Protein AF-A0A821VYI7-F1 (afdb_monomer)

Secondary structure (DSSP, 8-state):
-EEEE--GGGSTT---EEESS--STHHHHH-TT-EEEE-GGG-SS--SS---EEETEEEE-----SPPPSS----

Solvent-accessible surface area (backbone atoms only — not comparable to full-atom values): 4600 Å² total; per-residue (Å²): 126,68,48,78,43,67,46,54,52,44,11,83,82,29,74,48,50,85,36,79,53,88,79,66,63,69,65,74,73,41,50,98,84,50,48,76,42,52,32,69,72,18,34,67,65,79,43,65,51,80,69,50,71,25,15,36,34,12,34,72,43,80,48,41,91,62,85,73,84,93,64,83,73,90,125

Nearest PDB structures (foldseek):
  7p6r-assembly1_A  TM=8.253E-01  e=3.195E-03  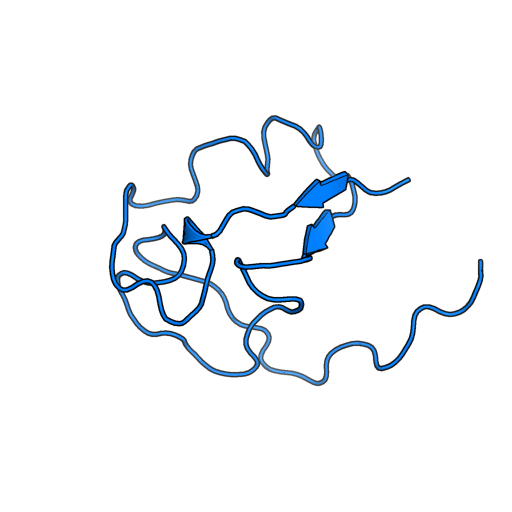Homo sapiens
  7p6t-assembly1_A  TM=7.591E-01  e=2.796E-03  Homo sapiens
  7p6r-assembly2_B  TM=8.245E-01  e=6.650E-03  Homo sapiens

Foldseek 3Di:
DEAEDADLQQALPNQAAPDQDPPDDPDVVQDPDHHYAYDHNSDGDFACDFSAARGRRHRGGDHNVDDDDPDPDDD

Mean predicted aligned error: 6.78 Å

Organism: NCBI:txid392032

Radius of gyration: 12.6 Å; Cα contacts (8 Å, |Δi|>4): 137; chains: 1; bounding box: 29×26×29 Å

Structure (mmCIF, N/CA/C/O backbone):
data_AF-A0A821VYI7-F1
#
_entry.id   AF-A0A821VYI7-F1
#
loop_
_atom_site.group_PDB
_atom_site.id
_atom_site.type_symbol
_atom_site.label_atom_id
_atom_sit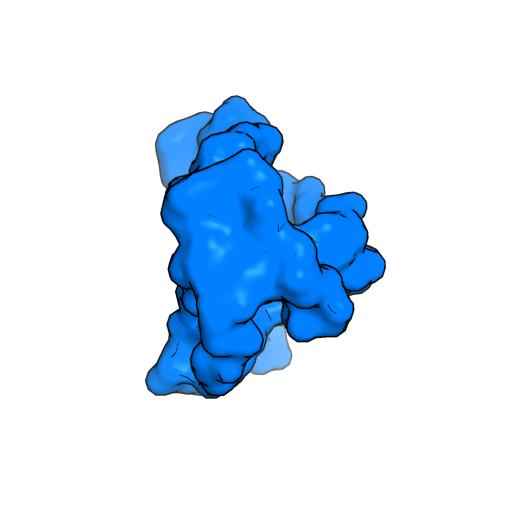e.label_alt_id
_atom_site.label_comp_id
_atom_site.label_asym_id
_atom_site.label_entity_id
_atom_site.label_seq_id
_atom_site.pdbx_PDB_ins_code
_atom_site.Cartn_x
_atom_site.Cartn_y
_atom_site.Cartn_z
_atom_site.occupancy
_atom_site.B_iso_or_equiv
_atom_site.auth_seq_id
_atom_site.auth_comp_id
_atom_site.auth_asym_id
_atom_site.auth_atom_id
_atom_site.pdbx_PDB_model_num
ATOM 1 N N . ALA A 1 1 ? -10.637 10.568 11.372 1.00 76.69 1 ALA A N 1
ATOM 2 C CA . ALA A 1 1 ? -10.947 10.437 9.932 1.00 76.69 1 ALA A CA 1
ATOM 3 C C . ALA A 1 1 ? -9.765 9.770 9.237 1.00 76.69 1 ALA A C 1
ATOM 5 O O . ALA A 1 1 ? -8.659 9.874 9.759 1.00 76.69 1 ALA A O 1
ATOM 6 N N . TYR A 1 2 ? -9.996 9.059 8.132 1.00 82.25 2 TYR A N 1
ATOM 7 C CA . TYR A 1 2 ? -8.941 8.419 7.342 1.00 82.25 2 TYR A CA 1
ATOM 8 C C . TYR A 1 2 ? -9.180 8.635 5.844 1.00 82.25 2 TYR A C 1
ATOM 10 O O . TYR A 1 2 ? -10.328 8.801 5.428 1.00 82.25 2 TYR A O 1
ATOM 18 N N . THR A 1 3 ? -8.113 8.573 5.051 1.00 83.50 3 THR A N 1
ATOM 19 C CA . THR A 1 3 ? -8.167 8.601 3.582 1.00 83.50 3 THR A CA 1
ATOM 20 C C . THR A 1 3 ? -8.064 7.179 3.036 1.00 83.50 3 THR A C 1
ATOM 22 O O . THR A 1 3 ? -7.200 6.407 3.457 1.00 83.50 3 THR A O 1
ATOM 25 N N . GLN A 1 4 ? -8.958 6.810 2.117 1.00 87.25 4 GLN A N 1
ATOM 26 C CA . GLN A 1 4 ? -8.860 5.542 1.393 1.00 87.25 4 GLN A CA 1
ATOM 27 C C . GLN A 1 4 ? -7.938 5.689 0.188 1.00 87.25 4 GLN A C 1
ATOM 29 O O . GLN A 1 4 ? -8.009 6.687 -0.527 1.00 87.25 4 GLN A O 1
ATOM 34 N N . ILE A 1 5 ? -7.094 4.686 -0.035 1.00 85.50 5 ILE A N 1
ATOM 35 C CA . ILE A 1 5 ? -6.156 4.648 -1.158 1.00 85.50 5 ILE A CA 1
ATOM 36 C C . ILE A 1 5 ? -6.411 3.367 -1.947 1.00 85.50 5 ILE A C 1
ATOM 38 O O . ILE A 1 5 ? -6.214 2.277 -1.409 1.00 85.50 5 ILE A O 1
ATOM 42 N N . ASP A 1 6 ? -6.813 3.526 -3.209 1.00 89.50 6 ASP A N 1
ATOM 43 C CA . ASP A 1 6 ? -6.965 2.464 -4.215 1.00 89.50 6 ASP A CA 1
ATOM 44 C C . ASP A 1 6 ? -6.038 2.739 -5.405 1.00 89.50 6 ASP A C 1
ATOM 46 O O . ASP A 1 6 ? -6.467 3.051 -6.514 1.00 89.50 6 ASP A O 1
ATOM 50 N N . ASP A 1 7 ? -4.735 2.732 -5.139 1.00 87.12 7 ASP A N 1
ATOM 51 C CA . ASP A 1 7 ? -3.720 2.955 -6.163 1.00 87.12 7 ASP A CA 1
ATOM 52 C C . ASP A 1 7 ? -3.095 1.608 -6.569 1.00 87.12 7 ASP A C 1
ATOM 54 O O . ASP A 1 7 ? -2.350 1.017 -5.776 1.00 87.12 7 ASP A O 1
ATOM 58 N N . PRO A 1 8 ? -3.352 1.102 -7.793 1.00 89.75 8 PRO A N 1
ATOM 59 C CA . PRO A 1 8 ? -2.834 -0.189 -8.246 1.00 89.75 8 PRO A CA 1
ATOM 60 C C . PRO A 1 8 ? -1.303 -0.234 -8.301 1.00 89.75 8 PRO A C 1
ATOM 62 O O . PRO A 1 8 ? -0.719 -1.319 -8.231 1.00 89.75 8 PRO A O 1
ATOM 65 N N . THR A 1 9 ? -0.627 0.918 -8.377 1.00 87.50 9 THR A N 1
ATOM 66 C CA . THR A 1 9 ? 0.839 0.963 -8.370 1.00 87.50 9 THR A CA 1
ATOM 67 C C . THR A 1 9 ? 1.429 0.546 -7.020 1.00 87.50 9 THR A C 1
ATOM 69 O O . THR A 1 9 ? 2.588 0.137 -6.969 1.00 87.50 9 THR A O 1
ATOM 72 N N . ARG A 1 10 ? 0.634 0.556 -5.941 1.00 87.56 10 ARG A N 1
ATOM 73 C CA . ARG A 1 10 ? 1.056 0.183 -4.578 1.00 87.56 10 ARG A CA 1
ATOM 74 C C . ARG A 1 10 ? 1.002 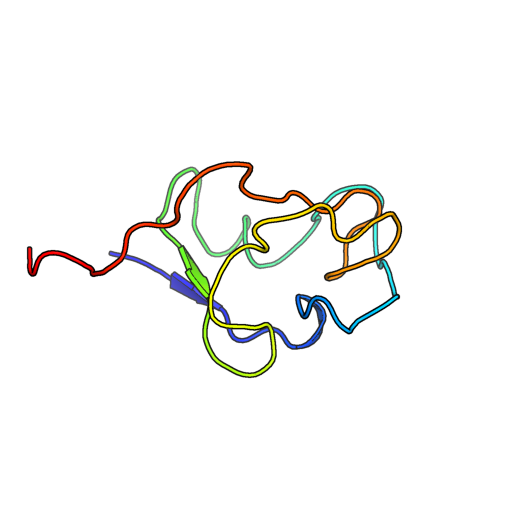-1.321 -4.308 1.00 87.56 10 ARG A C 1
ATOM 76 O O . ARG A 1 10 ? 1.414 -1.761 -3.240 1.00 87.56 10 ARG A O 1
ATOM 83 N N . SER A 1 11 ? 0.545 -2.111 -5.280 1.00 90.81 11 SER A N 1
ATOM 84 C CA . SER A 1 11 ? 0.511 -3.568 -5.181 1.00 90.81 11 SER A CA 1
ATOM 85 C C . SER A 1 11 ? 1.911 -4.164 -5.019 1.00 90.81 11 SER A C 1
ATOM 87 O O . SER A 1 11 ? 2.839 -3.791 -5.738 1.00 90.81 11 SER A O 1
ATOM 89 N N . ILE A 1 12 ? 2.038 -5.189 -4.171 1.00 92.38 12 ILE A N 1
ATOM 90 C CA . ILE A 1 12 ? 3.266 -5.997 -4.049 1.00 92.38 12 ILE A CA 1
ATOM 91 C C . ILE A 1 12 ? 3.632 -6.732 -5.343 1.00 92.38 12 ILE A C 1
ATOM 93 O O . ILE A 1 12 ? 4.743 -7.230 -5.482 1.00 92.38 12 ILE A O 1
ATOM 97 N N . TYR A 1 13 ? 2.701 -6.837 -6.291 1.00 93.00 13 TYR A N 1
ATOM 98 C CA . TYR A 1 13 ? 2.950 -7.448 -7.594 1.00 93.00 13 TYR A CA 1
ATOM 99 C C . TYR A 1 13 ? 3.425 -6.434 -8.638 1.00 93.00 13 TYR A C 1
ATOM 101 O O . TYR A 1 13 ? 3.894 -6.836 -9.705 1.00 93.00 13 TYR A O 1
ATOM 109 N N . ASN A 1 14 ? 3.339 -5.132 -8.342 1.00 91.25 14 ASN A N 1
ATOM 110 C CA . ASN A 1 14 ? 3.919 -4.101 -9.186 1.00 91.25 14 ASN A CA 1
ATOM 111 C C . ASN A 1 14 ? 5.432 -4.029 -8.942 1.00 91.25 14 ASN A C 1
ATOM 113 O O . ASN A 1 14 ? 5.862 -3.600 -7.875 1.00 91.25 14 ASN A O 1
ATOM 117 N N . LYS A 1 15 ? 6.223 -4.419 -9.947 1.00 91.75 15 LYS A N 1
ATOM 118 C CA . LYS A 1 15 ? 7.699 -4.452 -9.914 1.00 91.75 15 LYS A CA 1
ATOM 119 C C . LYS A 1 15 ? 8.347 -3.216 -10.547 1.00 91.75 15 LYS A C 1
ATOM 121 O O . LYS A 1 15 ? 9.430 -3.301 -11.128 1.00 91.75 15 LYS A O 1
ATOM 126 N N . ALA A 1 16 ? 7.638 -2.093 -10.516 1.00 86.44 16 ALA A N 1
ATOM 127 C CA . ALA A 1 16 ? 8.110 -0.814 -11.018 1.00 86.44 16 ALA A CA 1
ATOM 128 C C . ALA A 1 16 ? 8.200 0.210 -9.880 1.00 86.44 16 ALA A C 1
ATOM 130 O O . ALA A 1 16 ? 7.366 0.231 -8.973 1.00 86.44 16 ALA A O 1
ATOM 131 N N . SER A 1 17 ? 9.193 1.094 -9.975 1.00 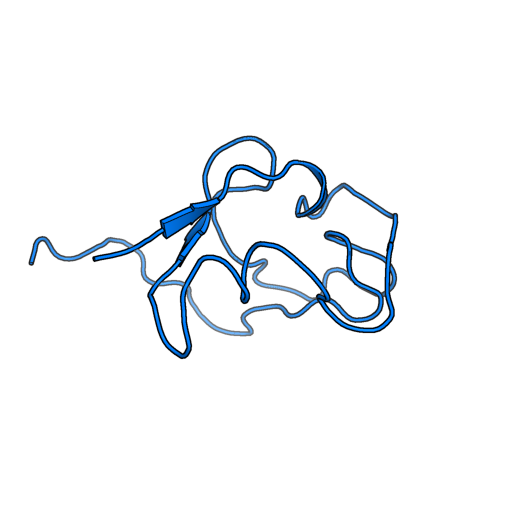81.00 17 SER A N 1
ATOM 132 C CA . SER A 1 17 ? 9.350 2.272 -9.120 1.00 81.00 17 SER A CA 1
ATOM 133 C C . SER A 1 17 ? 9.311 3.539 -9.965 1.00 81.00 17 SER A C 1
ATOM 135 O O . SER A 1 17 ? 10.005 3.612 -10.982 1.00 81.00 17 SER A O 1
ATOM 137 N N . SER A 1 18 ? 8.570 4.551 -9.522 1.00 74.94 18 SER A N 1
ATOM 138 C CA . SER A 1 18 ? 8.565 5.878 -10.154 1.00 74.94 18 SER A CA 1
ATOM 139 C C . SER A 1 18 ? 9.525 6.869 -9.485 1.00 74.94 18 SER A C 1
ATOM 141 O O . SER A 1 18 ? 9.832 7.902 -10.076 1.00 74.94 18 SER A O 1
ATOM 143 N N . SER A 1 19 ? 10.025 6.570 -8.279 1.00 71.50 19 SER A N 1
ATOM 144 C CA . SER A 1 19 ? 10.890 7.476 -7.510 1.00 71.50 19 SER A CA 1
ATOM 145 C C . SER A 1 19 ? 11.673 6.765 -6.392 1.00 71.50 19 SER A C 1
ATOM 147 O O . SER A 1 19 ? 11.340 5.655 -5.973 1.00 71.50 19 SER A O 1
ATOM 149 N N . SER A 1 20 ? 12.741 7.415 -5.907 1.00 67.56 20 SER A N 1
ATOM 150 C CA . SER A 1 20 ? 13.578 6.929 -4.794 1.00 67.56 20 SER A CA 1
ATOM 151 C C . SER A 1 20 ? 12.853 6.935 -3.445 1.00 67.56 20 SER A C 1
ATOM 153 O O . SER A 1 20 ? 13.096 6.068 -2.610 1.00 67.56 20 SER A O 1
ATOM 155 N N . CYS A 1 21 ? 11.953 7.894 -3.259 1.00 68.12 21 CYS A N 1
ATOM 156 C CA . CYS A 1 21 ? 11.049 8.006 -2.123 1.00 68.12 21 CYS A CA 1
ATOM 157 C C . CYS A 1 21 ? 9.612 7.942 -2.634 1.00 68.12 21 CYS A C 1
ATOM 159 O O . CYS A 1 21 ? 9.372 8.204 -3.813 1.00 68.12 21 CYS A O 1
ATOM 161 N N . ASP A 1 22 ? 8.658 7.649 -1.756 1.00 69.00 22 ASP A N 1
ATOM 162 C CA . ASP A 1 22 ? 7.243 7.847 -2.057 1.00 69.00 22 ASP A CA 1
ATOM 163 C C . ASP A 1 22 ? 6.963 9.346 -2.200 1.00 69.00 22 ASP A C 1
ATOM 165 O O . ASP A 1 22 ? 6.659 10.049 -1.240 1.00 69.00 22 ASP A O 1
ATOM 169 N N . ASN A 1 23 ? 7.130 9.838 -3.419 1.00 61.12 23 ASN A N 1
ATOM 170 C CA . ASN A 1 23 ? 6.864 11.210 -3.792 1.00 61.12 23 ASN A CA 1
ATOM 171 C C . ASN A 1 23 ? 5.551 11.168 -4.565 1.00 61.12 23 ASN A C 1
ATOM 173 O O . ASN A 1 23 ? 5.579 10.725 -5.708 1.00 61.12 23 ASN A O 1
ATOM 177 N N . GLU A 1 24 ? 4.445 11.540 -3.905 1.00 62.22 24 GLU A N 1
ATOM 178 C CA . GLU A 1 24 ? 3.124 11.940 -4.445 1.00 62.22 24 GLU A CA 1
ATOM 179 C C . GLU A 1 24 ? 1.915 11.356 -3.685 1.00 62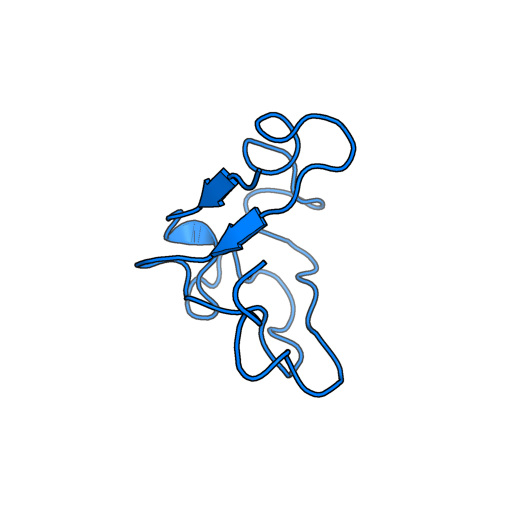.22 24 GLU A C 1
ATOM 181 O O . GLU A 1 24 ? 2.018 10.376 -2.944 1.00 62.22 24 GLU A O 1
ATOM 186 N N . ALA A 1 25 ? 0.768 12.024 -3.900 1.00 54.31 25 ALA A N 1
ATOM 187 C CA . ALA A 1 25 ? -0.629 11.728 -3.544 1.00 54.31 25 ALA A CA 1
ATOM 188 C C . ALA A 1 25 ? -0.933 11.249 -2.116 1.00 54.31 25 ALA A C 1
ATOM 190 O O . ALA A 1 25 ? -1.731 11.887 -1.442 1.00 54.31 25 ALA A O 1
ATOM 191 N N . ILE A 1 26 ? -0.332 10.170 -1.620 1.00 63.94 26 ILE A N 1
ATOM 192 C CA . ILE A 1 26 ? -0.649 9.601 -0.301 1.00 63.94 26 ILE A CA 1
ATOM 193 C C . ILE A 1 26 ? -0.295 10.577 0.816 1.00 63.94 26 ILE A C 1
ATOM 195 O O . ILE A 1 26 ? -1.143 10.835 1.653 1.00 63.94 26 ILE A O 1
ATOM 199 N N . PHE A 1 27 ? 0.900 11.171 0.786 1.00 61.22 27 PHE A N 1
ATOM 200 C CA . PHE A 1 27 ? 1.329 12.135 1.808 1.00 61.22 27 PHE A CA 1
ATOM 201 C C . PHE A 1 27 ? 0.775 13.545 1.568 1.00 61.22 27 PHE A C 1
ATOM 203 O O . PHE A 1 27 ? 0.489 14.271 2.516 1.00 61.22 27 PHE A O 1
ATOM 210 N N . ASN A 1 28 ? 0.569 13.920 0.301 1.00 59.03 28 ASN A N 1
ATOM 211 C CA . ASN A 1 28 ? 0.054 15.243 -0.060 1.00 59.03 28 ASN A CA 1
ATOM 212 C C . ASN A 1 28 ? -1.476 15.352 0.147 1.00 59.03 28 ASN A C 1
ATOM 214 O O . ASN A 1 28 ? -1.993 16.431 0.413 1.00 59.03 28 ASN A O 1
ATOM 218 N N . SER A 1 29 ? -2.212 14.232 0.068 1.00 55.84 29 SER A N 1
ATOM 219 C CA . SER A 1 29 ? -3.672 14.181 0.283 1.00 55.84 29 SER A CA 1
ATOM 220 C C . SER A 1 29 ? -4.088 13.979 1.741 1.00 55.84 29 SER A C 1
ATOM 222 O O . SER A 1 29 ? -5.255 14.186 2.074 1.00 55.84 29 SER A O 1
ATOM 224 N N . THR A 1 30 ? -3.171 13.569 2.618 1.00 56.38 30 THR A N 1
ATOM 225 C CA . THR A 1 30 ? -3.484 13.295 4.026 1.00 56.38 30 THR A CA 1
ATOM 226 C C . THR A 1 30 ? -3.271 14.499 4.933 1.00 56.38 30 THR A C 1
ATOM 228 O O . THR A 1 30 ? -3.778 14.497 6.050 1.00 56.38 30 THR A O 1
ATOM 231 N N . GLY A 1 31 ? -2.530 15.526 4.508 1.00 57.41 31 GLY A N 1
ATOM 232 C CA . GLY A 1 31 ? -1.927 16.456 5.467 1.00 57.41 31 GLY A CA 1
ATOM 233 C C . GLY A 1 31 ? -0.978 15.712 6.419 1.00 57.41 31 GLY A C 1
ATOM 234 O O . GLY A 1 31 ? -1.005 14.479 6.524 1.00 57.41 31 GLY A O 1
ATOM 235 N N . ASP A 1 32 ? -0.104 16.438 7.103 1.00 57.62 32 ASP A N 1
ATOM 236 C CA . ASP A 1 32 ? 0.842 15.814 8.027 1.00 57.62 32 ASP A CA 1
ATOM 237 C C . ASP A 1 32 ? 0.078 15.056 9.131 1.00 57.62 32 ASP A C 1
ATOM 239 O O . ASP A 1 32 ? -0.549 15.654 10.004 1.00 57.62 32 ASP A O 1
ATOM 243 N N . GLY A 1 33 ? 0.100 13.719 9.077 1.00 63.00 33 GLY A N 1
ATOM 244 C CA . GLY A 1 33 ? -0.414 12.851 10.141 1.00 63.00 33 GLY A CA 1
ATOM 245 C C . GLY A 1 33 ? -1.839 12.296 10.004 1.00 63.00 33 GLY A C 1
ATOM 246 O O . GLY A 1 33 ? -2.344 11.772 11.000 1.00 63.00 33 GLY A O 1
ATOM 247 N N . SER A 1 34 ? -2.507 12.341 8.840 1.00 73.56 34 SER A N 1
ATOM 248 C CA . SER A 1 34 ? -3.789 11.613 8.714 1.00 73.56 34 SER A CA 1
ATOM 249 C C . SER A 1 34 ?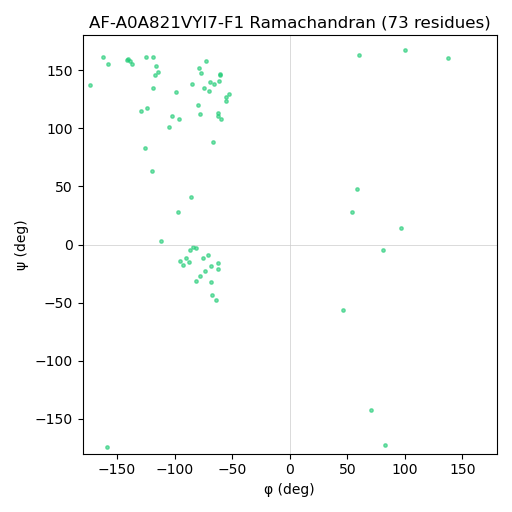 -3.616 10.108 8.528 1.00 73.56 34 SER A C 1
ATOM 251 O O . SER A 1 34 ? -2.686 9.619 7.890 1.00 73.56 34 SER A O 1
ATOM 253 N N . TRP A 1 35 ? -4.583 9.366 9.064 1.00 78.69 35 TRP A N 1
ATOM 254 C CA . TRP A 1 35 ? -4.668 7.921 8.905 1.00 78.69 35 TRP A CA 1
ATOM 255 C C . TRP A 1 35 ? -5.008 7.540 7.466 1.00 78.69 35 TRP A C 1
ATOM 257 O O . TRP A 1 35 ? -5.883 8.140 6.841 1.00 78.69 35 TRP A O 1
ATOM 267 N N . ILE A 1 36 ? -4.368 6.485 6.969 1.00 81.50 36 ILE A N 1
ATOM 268 C CA . ILE A 1 36 ? -4.644 5.910 5.653 1.00 81.50 36 ILE A CA 1
ATOM 269 C C . ILE A 1 36 ? -5.223 4.504 5.775 1.00 81.50 36 ILE A C 1
ATOM 271 O O . ILE A 1 36 ? -4.891 3.756 6.697 1.00 81.50 36 ILE A O 1
ATOM 275 N N . ARG A 1 37 ? -6.081 4.132 4.824 1.00 86.12 37 ARG A N 1
ATOM 276 C CA . ARG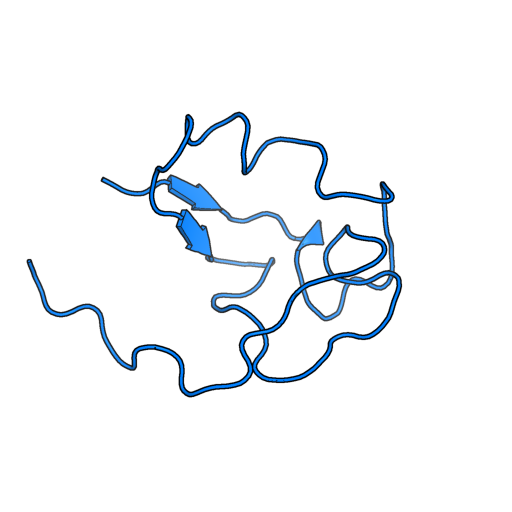 A 1 37 ? -6.608 2.773 4.678 1.00 86.12 37 ARG A CA 1
ATOM 277 C C . ARG A 1 37 ? -6.432 2.303 3.237 1.00 86.12 37 ARG A C 1
ATOM 279 O O . ARG A 1 37 ? -7.057 2.844 2.329 1.00 86.12 37 ARG A O 1
ATOM 286 N N . PHE A 1 38 ? -5.611 1.274 3.054 1.00 87.00 38 PHE A N 1
ATOM 287 C CA . PHE A 1 38 ? -5.440 0.602 1.768 1.00 87.00 38 PHE A CA 1
ATOM 288 C C . PHE A 1 38 ? -6.700 -0.185 1.408 1.00 87.00 38 PHE A C 1
ATOM 290 O O . PHE A 1 38 ? -7.248 -0.910 2.247 1.00 87.00 38 PHE A O 1
ATOM 297 N N . VAL A 1 39 ? -7.165 -0.024 0.175 1.00 90.38 39 VAL A N 1
ATOM 298 C CA . VAL A 1 39 ? -8.311 -0.742 -0.384 1.00 90.38 39 VAL A CA 1
ATOM 299 C C . VAL A 1 39 ? -8.031 -1.090 -1.849 1.00 90.38 39 VAL A C 1
ATOM 301 O O . VAL A 1 39 ? -7.196 -0.467 -2.493 1.00 90.38 39 VAL A O 1
ATOM 304 N N . GLY A 1 40 ? -8.741 -2.084 -2.381 1.00 93.88 40 GLY A N 1
ATOM 305 C CA . GLY A 1 40 ? -8.748 -2.360 -3.818 1.00 93.88 40 GLY A CA 1
ATOM 306 C C . GLY A 1 40 ? -7.444 -2.939 -4.381 1.00 93.88 40 GLY A C 1
ATOM 307 O O . GLY A 1 40 ? -6.821 -3.820 -3.779 1.00 93.88 40 GLY A O 1
ATOM 308 N N . ALA A 1 41 ? -7.082 -2.508 -5.590 1.00 92.56 41 ALA A N 1
ATOM 309 C CA . ALA A 1 41 ? -6.090 -3.165 -6.448 1.00 92.56 41 ALA A CA 1
ATOM 310 C C . ALA A 1 41 ? -4.639 -2.977 -5.973 1.00 92.56 41 ALA A C 1
ATOM 312 O O . ALA A 1 41 ? -3.774 -3.807 -6.268 1.00 92.56 41 ALA A O 1
ATOM 313 N N . GLY A 1 42 ? -4.378 -1.923 -5.196 1.00 88.81 42 GLY A N 1
ATOM 314 C CA . GLY A 1 42 ? -3.098 -1.712 -4.513 1.00 88.81 42 GLY A CA 1
ATOM 315 C C . GLY A 1 42 ? -2.846 -2.682 -3.355 1.00 88.81 42 GLY A C 1
ATOM 316 O O . GLY A 1 42 ? -1.738 -2.732 -2.826 1.00 88.81 42 GLY A O 1
ATOM 317 N N . GLY A 1 43 ? -3.853 -3.471 -2.972 1.00 91.06 43 GLY A N 1
ATOM 318 C CA . GLY A 1 43 ? -3.844 -4.311 -1.782 1.00 91.06 43 GLY A CA 1
ATOM 319 C C . GLY A 1 43 ? -4.602 -3.667 -0.623 1.00 91.06 43 GLY A C 1
ATOM 320 O O . GLY A 1 43 ? -4.965 -2.495 -0.649 1.00 91.06 43 GLY A O 1
ATOM 321 N N . THR A 1 44 ? -4.864 -4.458 0.414 1.00 91.44 44 THR A N 1
ATOM 322 C CA . THR A 1 44 ? -5.668 -4.039 1.577 1.00 91.44 44 THR A CA 1
ATOM 323 C C . THR A 1 44 ? -4.851 -3.923 2.863 1.00 91.44 44 THR A C 1
ATOM 325 O O . THR A 1 44 ? -5.403 -3.662 3.931 1.00 91.44 44 THR A O 1
ATOM 328 N N . SER A 1 45 ? -3.539 -4.148 2.790 1.00 89.44 45 SER A N 1
ATOM 329 C CA . SER A 1 45 ? -2.638 -4.167 3.941 1.00 89.44 45 SER A CA 1
ATOM 330 C C . SER A 1 45 ? -1.193 -3.902 3.530 1.00 89.44 45 SER A C 1
ATOM 332 O O . SER A 1 45 ? -0.793 -4.221 2.412 1.00 89.44 45 SER A O 1
ATOM 334 N N . ILE A 1 46 ? -0.393 -3.394 4.470 1.00 89.50 46 ILE A N 1
ATOM 335 C CA . ILE A 1 46 ? 1.068 -3.342 4.332 1.00 89.50 46 ILE A CA 1
ATOM 336 C C . ILE A 1 46 ? 1.600 -4.788 4.309 1.00 89.50 46 ILE A C 1
ATOM 338 O O . ILE A 1 46 ? 1.113 -5.612 5.086 1.00 89.50 46 ILE A O 1
ATOM 342 N N . PRO A 1 47 ? 2.564 -5.138 3.440 1.00 90.56 47 PRO A N 1
ATOM 343 C CA . PRO A 1 47 ? 3.151 -6.475 3.435 1.00 90.56 47 PRO A CA 1
ATOM 344 C C . PRO A 1 47 ? 3.828 -6.810 4.772 1.00 90.56 47 PRO A C 1
ATOM 346 O O . PRO A 1 47 ? 4.416 -5.941 5.413 1.00 90.56 47 PRO A O 1
ATOM 349 N N . LEU A 1 48 ? 3.764 -8.084 5.172 1.00 92.44 48 LEU A N 1
ATOM 350 C CA . LEU A 1 48 ? 4.376 -8.604 6.407 1.00 92.44 48 LEU A CA 1
ATOM 351 C C . LEU A 1 48 ? 5.846 -9.022 6.241 1.00 92.44 48 LEU A C 1
ATOM 353 O O . LEU A 1 48 ? 6.514 -9.418 7.191 1.00 92.44 48 LEU A O 1
ATOM 357 N N . SER A 1 49 ? 6.353 -8.969 5.015 1.00 91.56 49 SER A N 1
ATOM 358 C CA . SER A 1 49 ? 7.729 -9.291 4.663 1.00 91.56 49 SER A CA 1
ATOM 359 C C . SER A 1 49 ? 8.231 -8.302 3.619 1.00 91.56 49 SER A C 1
ATOM 361 O O . SER A 1 49 ? 7.444 -7.635 2.946 1.00 91.56 49 SER A O 1
ATOM 363 N N . SER A 1 50 ? 9.554 -8.189 3.494 1.00 91.12 50 SER A N 1
ATOM 364 C CA . SER A 1 50 ? 10.167 -7.305 2.503 1.00 91.12 50 SER A CA 1
ATOM 365 C C . SER A 1 50 ? 9.659 -7.621 1.094 1.00 91.12 50 SER A C 1
ATOM 367 O O . SER A 1 50 ? 9.768 -8.757 0.634 1.00 91.12 50 SER A O 1
ATOM 369 N N . ALA A 1 51 ? 9.156 -6.597 0.399 1.00 89.81 51 ALA A N 1
ATOM 370 C CA . ALA A 1 51 ? 8.798 -6.691 -1.015 1.00 89.81 51 ALA A CA 1
ATOM 371 C C . ALA A 1 51 ? 10.038 -6.692 -1.934 1.00 89.81 51 ALA A C 1
ATOM 373 O O . ALA A 1 51 ? 9.931 -7.019 -3.111 1.00 89.81 51 ALA A O 1
ATOM 374 N N . GLY A 1 52 ? 11.225 -6.371 -1.405 1.00 89.50 52 GLY A N 1
ATOM 375 C CA . GLY A 1 52 ? 12.436 -6.152 -2.195 1.00 89.50 52 GLY A CA 1
ATOM 376 C C . GLY A 1 52 ? 12.513 -4.740 -2.785 1.00 89.50 52 GLY A C 1
ATOM 377 O O . GLY A 1 52 ? 11.720 -3.862 -2.451 1.00 89.50 52 GLY A O 1
ATOM 378 N N . THR A 1 53 ? 13.504 -4.501 -3.644 1.00 89.31 53 THR A N 1
ATOM 379 C CA . THR A 1 53 ? 13.676 -3.211 -4.331 1.00 89.31 53 THR A CA 1
ATOM 380 C C . THR A 1 53 ? 12.711 -3.075 -5.508 1.00 89.31 53 THR A C 1
ATOM 382 O O . THR A 1 53 ? 12.341 -4.077 -6.120 1.00 89.31 53 THR A O 1
ATOM 385 N N . ASN A 1 54 ? 12.336 -1.843 -5.858 1.00 89.69 54 ASN A N 1
ATOM 386 C CA . ASN A 1 54 ? 11.466 -1.520 -7.000 1.00 89.69 54 ASN A CA 1
ATOM 387 C C . ASN A 1 54 ? 10.079 -2.179 -6.952 1.00 89.69 54 ASN A C 1
ATOM 389 O O . ASN A 1 54 ? 9.635 -2.766 -7.939 1.00 89.69 54 ASN A O 1
ATOM 393 N N . HIS A 1 55 ? 9.403 -2.100 -5.808 1.00 91.19 55 HIS A N 1
ATOM 394 C CA . HIS A 1 55 ? 8.048 -2.626 -5.640 1.00 91.19 55 HIS A CA 1
ATOM 395 C C . HIS A 1 55 ? 7.087 -1.547 -5.138 1.00 91.19 55 HIS A C 1
ATOM 397 O O . HIS A 1 55 ? 7.500 -0.530 -4.582 1.00 91.19 55 HIS A O 1
ATOM 403 N N . CYS A 1 56 ? 5.781 -1.761 -5.296 1.00 88.50 56 CYS A N 1
ATOM 404 C CA . CYS A 1 56 ? 4.750 -0.889 -4.717 1.00 88.50 56 CYS A CA 1
ATOM 405 C C . CYS A 1 56 ? 4.899 0.607 -5.092 1.00 88.50 56 CYS A C 1
ATOM 407 O O . CYS A 1 56 ? 4.528 1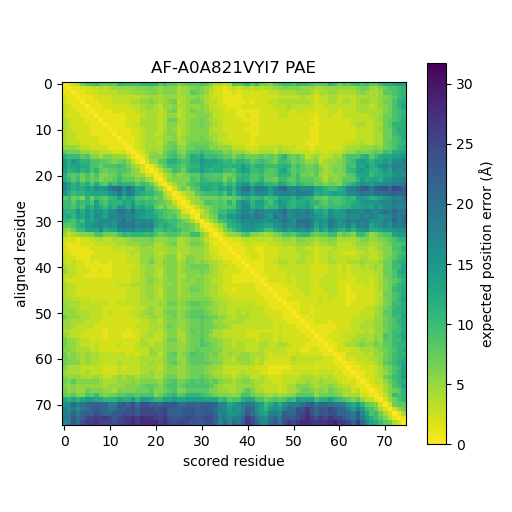.485 -4.312 1.00 88.50 56 CYS A O 1
ATOM 409 N N . GLY A 1 57 ? 5.489 0.909 -6.256 1.00 84.38 57 GLY A N 1
ATOM 410 C CA . GLY A 1 57 ? 5.736 2.275 -6.729 1.00 84.38 57 GLY A CA 1
ATOM 411 C C . GLY A 1 57 ? 6.983 2.958 -6.146 1.00 84.38 57 GLY A C 1
ATOM 412 O O . GLY A 1 57 ? 7.341 4.036 -6.616 1.00 84.38 57 GLY A O 1
ATOM 413 N N . GLY A 1 58 ? 7.690 2.330 -5.200 1.00 83.88 58 GLY A N 1
ATOM 414 C CA . GLY A 1 58 ? 8.875 2.885 -4.537 1.00 83.88 58 GLY A CA 1
ATOM 415 C C . GLY A 1 58 ? 10.164 2.101 -4.810 1.00 83.88 58 GLY A C 1
ATOM 416 O O . GLY A 1 58 ? 10.148 0.899 -5.076 1.00 83.88 58 GLY A O 1
ATOM 417 N N . TYR A 1 59 ? 11.312 2.783 -4.729 1.00 86.88 59 TYR A N 1
ATOM 418 C CA . TYR A 1 59 ? 12.627 2.129 -4.802 1.00 86.88 59 TYR A CA 1
ATOM 419 C C . TYR A 1 59 ? 12.896 1.230 -3.579 1.00 86.88 59 TYR A C 1
ATOM 421 O O . TYR A 1 59 ? 13.357 0.098 -3.741 1.00 86.88 59 TYR A O 1
ATOM 429 N N . LEU A 1 60 ? 12.569 1.713 -2.370 1.00 86.00 60 LEU A N 1
ATOM 430 C CA . LEU A 1 60 ? 12.712 1.001 -1.091 1.00 86.00 60 LEU A CA 1
ATOM 431 C C . LEU A 1 60 ? 11.381 0.963 -0.334 1.00 86.00 60 LEU A C 1
ATOM 433 O O . LEU A 1 60 ? 11.117 1.786 0.541 1.00 86.00 60 LEU A O 1
ATOM 437 N N . SER A 1 61 ? 10.534 0.004 -0.683 1.00 85.50 61 SER A N 1
ATOM 438 C CA . SER A 1 61 ? 9.200 -0.137 -0.099 1.00 85.50 61 SER A CA 1
ATOM 439 C C . SER A 1 61 ? 9.282 -0.688 1.325 1.00 85.50 61 SER A C 1
ATOM 441 O O . SER A 1 61 ? 9.995 -1.656 1.601 1.00 85.50 61 SER A O 1
ATOM 443 N N . GLY A 1 62 ? 8.528 -0.075 2.237 1.00 83.88 62 GLY A N 1
ATOM 444 C CA . GLY A 1 62 ? 8.410 -0.543 3.613 1.00 83.88 62 GLY A CA 1
ATOM 445 C C . GLY A 1 62 ? 7.569 -1.816 3.738 1.00 83.88 62 GLY A C 1
ATOM 446 O O . GLY A 1 62 ? 6.717 -2.113 2.900 1.00 83.88 62 GLY A O 1
ATOM 447 N N . TYR A 1 63 ? 7.790 -2.544 4.828 1.00 89.69 63 TYR A N 1
ATOM 448 C CA . TYR A 1 63 ? 6.967 -3.671 5.258 1.00 89.69 63 TYR A CA 1
ATOM 449 C C . TYR A 1 63 ? 6.783 -3.608 6.773 1.00 89.69 63 TYR A C 1
ATOM 451 O O . TYR A 1 63 ? 7.568 -2.973 7.482 1.00 89.69 63 TYR A O 1
ATOM 459 N N . PHE A 1 64 ? 5.732 -4.248 7.271 1.00 91.12 64 PHE A N 1
ATOM 460 C CA . PHE A 1 64 ? 5.452 -4.315 8.695 1.00 91.12 64 PHE A CA 1
ATOM 461 C C . PHE A 1 64 ? 6.008 -5.626 9.250 1.00 91.12 64 PHE A C 1
ATOM 463 O O . PHE A 1 64 ? 5.487 -6.696 8.957 1.00 91.12 64 PHE A O 1
ATOM 470 N N . ASN A 1 65 ? 7.089 -5.550 10.028 1.00 90.62 65 ASN A N 1
ATOM 471 C CA . ASN A 1 65 ? 7.757 -6.722 10.603 1.00 90.62 65 ASN A CA 1
ATOM 472 C C . ASN A 1 65 ? 7.120 -7.168 11.934 1.00 90.62 65 ASN A C 1
ATOM 474 O O . ASN A 1 65 ? 7.825 -7.448 12.902 1.00 90.62 65 ASN A O 1
ATOM 478 N N . ASP A 1 66 ? 5.791 -7.148 12.003 1.00 87.94 66 ASP A N 1
ATOM 479 C CA . ASP A 1 66 ? 5.013 -7.591 13.161 1.00 87.94 66 ASP A CA 1
ATOM 480 C C . ASP A 1 66 ? 3.579 -7.935 12.713 1.00 87.94 66 ASP A C 1
ATOM 482 O O . ASP A 1 66 ? 3.256 -7.935 11.525 1.00 87.94 66 ASP A O 1
ATOM 486 N N . THR A 1 67 ? 2.694 -8.247 13.647 1.00 86.38 67 THR A N 1
ATOM 487 C CA . THR A 1 67 ? 1.313 -8.631 13.373 1.00 86.38 67 THR A CA 1
ATOM 488 C C . THR A 1 67 ? 0.460 -7.399 13.096 1.00 86.38 67 THR A C 1
ATOM 490 O O . THR A 1 67 ? 0.308 -6.525 13.950 1.00 86.38 67 THR A O 1
ATOM 493 N N . LEU A 1 68 ? -0.140 -7.332 11.906 1.00 84.06 68 LEU A N 1
ATOM 494 C CA . LEU A 1 68 ? -1.106 -6.281 11.589 1.00 84.06 68 LEU A CA 1
ATOM 495 C C . LEU A 1 68 ? -2.316 -6.347 12.538 1.00 84.06 68 LEU A C 1
ATOM 497 O O . LEU A 1 68 ? -2.748 -7.443 12.901 1.00 84.06 68 LEU A O 1
ATOM 501 N N . PRO A 1 69 ? -2.930 -5.203 12.884 1.00 76.31 69 PRO A N 1
ATOM 502 C CA . PRO A 1 69 ? -4.163 -5.191 13.664 1.00 76.31 69 PRO A CA 1
ATOM 503 C C . PRO A 1 69 ? -5.255 -6.035 12.986 1.00 76.31 69 PRO A C 1
ATOM 505 O O . PRO A 1 69 ? -5.616 -5.781 11.837 1.00 76.31 69 PRO A O 1
ATOM 508 N N . THR A 1 70 ? -5.802 -7.032 13.688 1.00 71.25 70 THR A N 1
ATOM 509 C CA . THR A 1 70 ? -6.730 -8.022 13.101 1.00 71.25 70 THR A CA 1
ATOM 510 C C . THR A 1 70 ? -8.181 -7.552 12.983 1.00 71.25 70 THR A C 1
ATOM 512 O O . THR A 1 70 ? -9.009 -8.256 12.415 1.00 71.25 70 THR A O 1
ATOM 515 N N . SER A 1 71 ? -8.511 -6.353 13.458 1.00 63.44 71 SER A N 1
ATOM 516 C CA . SER A 1 71 ? -9.830 -5.740 13.276 1.00 63.44 71 SER A CA 1
ATOM 517 C C . SER A 1 71 ? -9.803 -4.311 13.801 1.00 63.44 71 SER A C 1
ATOM 519 O O . SER A 1 71 ? -9.256 -4.055 14.872 1.00 63.44 71 SER A O 1
ATOM 521 N N . ALA A 1 72 ? -10.412 -3.380 13.063 1.00 55.84 72 ALA A N 1
ATOM 522 C CA . ALA A 1 72 ? -10.745 -2.075 13.610 1.00 55.84 72 ALA A CA 1
ATOM 523 C C . ALA A 1 72 ? -11.734 -2.305 14.757 1.00 55.84 72 ALA A C 1
ATOM 525 O O . ALA A 1 72 ? -12.866 -2.719 14.504 1.00 55.84 72 ALA A O 1
ATOM 526 N N . SER A 1 73 ? -11.319 -2.076 16.003 1.00 43.59 73 SER A N 1
ATOM 527 C CA . SER A 1 73 ? -12.303 -1.848 17.059 1.00 43.59 73 SER A CA 1
ATOM 528 C C . SER A 1 73 ? -13.232 -0.733 16.572 1.00 43.59 73 SER A C 1
ATOM 530 O O . SER A 1 73 ? -12.719 0.284 16.091 1.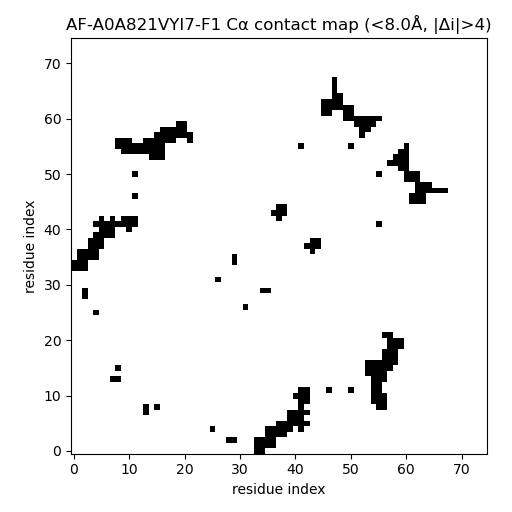00 43.59 73 SER A O 1
ATOM 532 N N . PRO A 1 74 ? -14.563 -0.914 16.624 1.00 46.19 74 PRO A N 1
ATOM 533 C CA . PRO A 1 74 ? -15.476 0.171 16.321 1.00 46.19 74 PRO A CA 1
ATOM 534 C C . PRO A 1 74 ? -15.211 1.259 17.364 1.00 46.19 74 PRO A C 1
ATOM 536 O O . PRO A 1 74 ? -15.389 1.025 18.559 1.00 46.19 74 PRO A O 1
ATOM 539 N N . ILE A 1 75 ? -14.682 2.392 16.909 1.00 48.88 75 ILE A N 1
ATOM 540 C CA . ILE A 1 75 ? -14.630 3.632 17.685 1.00 48.88 75 ILE A CA 1
ATOM 541 C C . ILE A 1 75 ? -15.895 4.410 17.357 1.00 48.88 75 ILE A C 1
ATOM 543 O O . ILE A 1 75 ? -16.196 4.503 16.142 1.00 48.88 75 ILE A O 1
#

pLDDT: mean 79.6, std 13.53, range [43.59, 93.88]

Sequence (75 aa):
AYTQIDDPTRSIYNKASSSSCDNEAIFNSTGDGSWIRFVGAGGTSIPLSSAGTNHCGGYLSGYFNDTLPTSASPI